Protein AF-A0A9N8W056-F1 (afdb_monomer)

pLDDT: mean 76.41, std 14.18, range [43.47, 95.5]

Secondary structure (DSSP, 8-state):
--SGGGGSSSS-----HHHHHHHHHHHHHHHHHHHHHHHHHTTTTS-TT--TTS--SSHHHHHHHHHHHHHHHHHHHHHHHHHHHHHTTHHHHHHHHHHHHHHHHHHHHHHHHHHHHHHHHHHHHHHHHTT--

Organism: NCBI:txid94023

Structure (mmCIF, N/CA/C/O backbone):
data_AF-A0A9N8W056-F1
#
_entry.id   AF-A0A9N8W056-F1
#
loop_
_atom_site.group_PDB
_atom_site.id
_atom_site.type_symbol
_atom_site.label_atom_id
_atom_site.label_alt_id
_atom_site.label_comp_id
_atom_site.label_asym_id
_atom_site.label_entity_id
_atom_site.label_seq_id
_atom_site.pdbx_PDB_ins_code
_atom_site.Cartn_x
_atom_site.Cartn_y
_atom_site.Cartn_z
_atom_site.occupancy
_atom_site.B_iso_or_equiv
_atom_site.auth_seq_id
_atom_site.auth_comp_id
_atom_site.auth_asym_id
_atom_site.auth_atom_id
_atom_site.pdbx_PDB_model_num
ATOM 1 N N . MET A 1 1 ? 15.915 -24.794 -21.646 1.00 43.47 1 MET A N 1
ATOM 2 C CA . MET A 1 1 ? 14.897 -24.084 -22.447 1.00 43.47 1 MET A CA 1
ATOM 3 C C . MET A 1 1 ? 14.888 -22.624 -22.004 1.00 43.47 1 MET A C 1
ATOM 5 O O . MET A 1 1 ? 14.128 -22.256 -21.123 1.00 43.47 1 MET A O 1
ATOM 9 N N . LYS A 1 2 ? 15.894 -21.867 -22.454 1.00 49.19 2 LYS A N 1
ATOM 10 C CA . LYS A 1 2 ? 16.129 -20.443 -22.117 1.00 49.19 2 LYS A CA 1
ATOM 11 C C . LYS A 1 2 ? 17.141 -19.772 -23.066 1.00 49.19 2 LYS A C 1
ATOM 13 O O . LYS A 1 2 ? 17.477 -18.615 -22.877 1.00 49.19 2 LYS A O 1
ATOM 18 N N . ILE A 1 3 ? 17.675 -20.532 -24.031 1.00 53.38 3 ILE A N 1
ATOM 19 C CA . ILE A 1 3 ? 18.750 -20.102 -24.938 1.00 53.38 3 ILE A CA 1
ATOM 20 C C . ILE A 1 3 ? 18.156 -19.623 -26.271 1.00 53.38 3 ILE A C 1
ATOM 22 O O . ILE A 1 3 ? 18.718 -18.737 -26.899 1.00 53.38 3 ILE A O 1
ATOM 26 N N . ASP A 1 4 ? 16.986 -20.134 -26.665 1.00 50.22 4 ASP A N 1
ATOM 27 C CA . ASP A 1 4 ? 16.389 -19.808 -27.965 1.00 50.22 4 ASP A CA 1
ATOM 28 C C . ASP A 1 4 ? 15.761 -18.402 -28.008 1.00 50.22 4 ASP A C 1
ATOM 30 O O . ASP A 1 4 ? 15.729 -17.789 -29.071 1.00 50.22 4 ASP A O 1
ATOM 34 N N . ASP A 1 5 ? 15.367 -17.841 -26.857 1.00 50.94 5 ASP A N 1
ATOM 35 C CA . ASP A 1 5 ? 14.867 -16.457 -26.768 1.00 50.94 5 ASP A CA 1
ATOM 36 C C . ASP A 1 5 ? 15.989 -15.415 -26.939 1.00 50.94 5 ASP A C 1
ATOM 38 O O . ASP A 1 5 ? 15.741 -14.300 -27.389 1.00 50.94 5 ASP A O 1
ATOM 42 N N . PHE A 1 6 ? 17.243 -15.780 -26.644 1.00 47.25 6 PHE A N 1
ATOM 43 C CA . PHE A 1 6 ? 18.396 -14.873 -26.746 1.00 47.25 6 PHE A CA 1
ATOM 44 C C . PHE A 1 6 ? 18.810 -14.572 -28.193 1.00 47.25 6 PHE A C 1
ATOM 46 O O . PHE A 1 6 ? 19.552 -13.625 -28.430 1.00 47.25 6 PHE A O 1
ATOM 53 N N . ASN A 1 7 ? 18.352 -15.374 -29.158 1.00 45.16 7 ASN 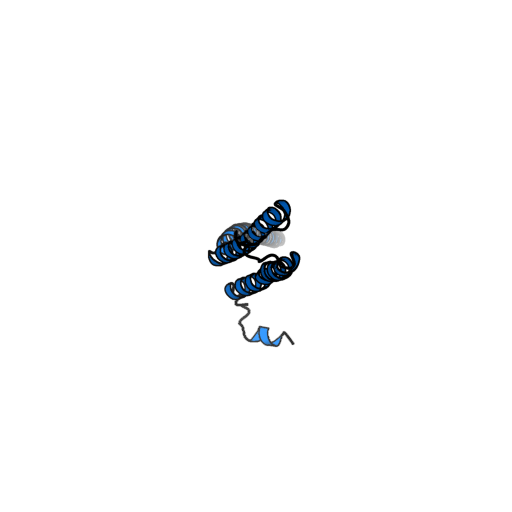A N 1
ATOM 54 C CA . ASN A 1 7 ? 18.724 -15.246 -30.567 1.00 45.16 7 ASN A CA 1
ATOM 55 C C . ASN A 1 7 ? 17.752 -14.361 -31.372 1.00 45.16 7 ASN A C 1
ATOM 57 O O . ASN A 1 7 ? 18.022 -14.055 -32.529 1.00 45.16 7 ASN A O 1
ATOM 61 N N . GLN A 1 8 ? 16.604 -13.977 -30.796 1.00 53.00 8 GLN A N 1
ATOM 62 C CA . GLN A 1 8 ? 15.563 -13.217 -31.504 1.00 53.00 8 GLN A CA 1
ATOM 63 C C . GLN A 1 8 ? 15.584 -11.707 -31.203 1.00 53.00 8 GLN A C 1
ATOM 65 O O . GLN A 1 8 ? 14.933 -10.927 -31.894 1.00 53.00 8 GLN A O 1
ATOM 70 N N . THR A 1 9 ? 16.366 -11.289 -30.212 1.00 55.53 9 THR A N 1
ATOM 71 C CA . THR A 1 9 ? 16.669 -9.888 -29.897 1.00 55.53 9 THR A CA 1
ATOM 72 C C . THR A 1 9 ? 18.162 -9.682 -30.092 1.00 55.53 9 THR A C 1
ATOM 74 O O . THR A 1 9 ? 18.928 -10.466 -29.542 1.00 55.53 9 THR A O 1
ATOM 77 N N . ASP A 1 10 ? 18.578 -8.661 -30.843 1.00 56.00 10 ASP A N 1
ATOM 78 C CA . ASP A 1 10 ? 19.960 -8.359 -31.266 1.00 56.00 10 ASP A CA 1
ATOM 79 C C . ASP A 1 10 ? 20.948 -8.047 -30.106 1.00 56.00 10 ASP A C 1
ATOM 81 O O . ASP A 1 10 ? 21.628 -7.024 -30.097 1.00 56.00 10 ASP A O 1
ATOM 85 N N . GLY A 1 11 ? 21.012 -8.886 -29.069 1.00 56.28 11 GLY A N 1
ATOM 86 C CA . GLY A 1 11 ? 21.814 -8.682 -27.860 1.00 56.28 11 GLY A CA 1
ATOM 87 C C . GLY A 1 11 ? 21.286 -7.611 -26.895 1.00 56.28 11 GLY A C 1
ATOM 88 O O . GLY A 1 11 ? 21.906 -7.381 -25.861 1.00 56.28 11 GLY A O 1
ATOM 89 N N . LEU A 1 12 ? 20.147 -6.975 -27.186 1.00 56.25 12 LEU A N 1
ATOM 90 C CA . LEU A 1 12 ? 19.532 -5.943 -26.347 1.00 56.25 12 LEU A CA 1
ATOM 91 C C . LEU A 1 12 ? 18.311 -6.503 -25.607 1.00 56.25 12 LEU A C 1
ATOM 93 O O . LEU A 1 12 ? 17.236 -6.662 -26.183 1.00 56.25 12 LEU A O 1
ATOM 97 N N . LEU A 1 13 ? 18.469 -6.767 -24.307 1.00 61.31 13 LEU A N 1
ATOM 98 C CA . LEU A 1 13 ? 17.343 -6.947 -23.390 1.00 61.31 13 LEU A CA 1
ATOM 99 C C . LEU A 1 13 ? 16.572 -5.621 -23.316 1.00 61.31 13 LEU A C 1
ATOM 101 O O . LEU A 1 13 ? 16.986 -4.695 -22.622 1.00 61.31 13 LEU A O 1
ATOM 105 N N . GLN A 1 14 ? 15.454 -5.512 -24.039 1.00 55.91 14 GLN A N 1
ATOM 106 C CA . GLN A 1 14 ? 14.487 -4.440 -23.801 1.00 55.91 14 GLN A CA 1
ATOM 107 C C . GLN A 1 14 ? 13.814 -4.691 -22.452 1.00 55.91 14 GLN A C 1
ATOM 109 O O . GLN A 1 14 ? 12.876 -5.475 -22.330 1.00 55.91 14 GLN A O 1
ATOM 114 N N . TYR A 1 15 ? 14.345 -4.045 -21.425 1.00 65.50 15 TYR A N 1
ATOM 115 C CA . TYR A 1 15 ? 13.769 -4.028 -20.095 1.00 65.50 15 TYR A CA 1
ATOM 116 C C . TYR A 1 15 ? 12.580 -3.055 -20.066 1.00 65.50 15 TYR A C 1
ATOM 118 O O . TYR A 1 15 ? 12.748 -1.852 -20.278 1.00 65.50 15 TYR A O 1
ATOM 126 N N . ASP A 1 16 ? 11.371 -3.569 -19.823 1.00 74.69 16 ASP A N 1
ATOM 127 C CA . ASP A 1 16 ? 10.179 -2.739 -19.632 1.00 74.69 16 ASP A CA 1
ATOM 128 C C . ASP A 1 16 ? 10.028 -2.380 -18.152 1.00 74.69 16 ASP A C 1
ATOM 130 O O . ASP A 1 16 ? 9.525 -3.145 -17.325 1.00 74.69 16 ASP A O 1
ATOM 134 N N . GLN A 1 17 ? 10.465 -1.169 -17.833 1.00 75.50 17 GLN A N 1
ATOM 135 C CA . GLN A 1 17 ? 10.443 -0.618 -16.489 1.00 75.50 17 GLN A CA 1
ATOM 136 C C . GLN A 1 17 ? 9.026 -0.565 -15.879 1.00 75.50 17 GLN A C 1
ATOM 138 O O . GLN A 1 17 ? 8.856 -0.700 -14.665 1.00 75.50 17 GLN A O 1
ATOM 143 N N . TRP A 1 18 ? 7.985 -0.413 -16.701 1.00 74.25 18 TRP A N 1
ATOM 144 C CA . TRP A 1 18 ? 6.603 -0.369 -16.225 1.00 74.25 18 TRP A CA 1
ATOM 145 C C . TRP A 1 18 ? 6.116 -1.737 -15.766 1.00 74.25 18 TRP A C 1
ATOM 147 O O . TRP A 1 18 ? 5.382 -1.827 -14.780 1.00 74.25 18 TRP A O 1
ATOM 157 N N . VAL A 1 19 ? 6.547 -2.802 -16.444 1.00 83.12 19 VAL A N 1
ATOM 158 C CA . VAL A 1 19 ? 6.204 -4.182 -16.076 1.00 83.12 19 VAL A CA 1
ATOM 159 C C . VAL A 1 19 ? 6.758 -4.517 -14.695 1.00 83.12 19 VAL A C 1
ATOM 161 O O . VAL A 1 19 ? 6.048 -5.108 -13.879 1.00 83.12 19 VAL A O 1
ATOM 164 N N . GLU A 1 20 ? 7.976 -4.077 -14.384 1.00 82.31 20 GLU A N 1
ATOM 165 C CA . GLU A 1 20 ? 8.567 -4.309 -13.067 1.00 82.31 20 GLU A CA 1
ATOM 166 C C . GLU A 1 20 ? 7.856 -3.538 -11.957 1.00 82.31 20 GLU A C 1
ATOM 168 O O . GLU A 1 20 ? 7.535 -4.124 -10.921 1.00 82.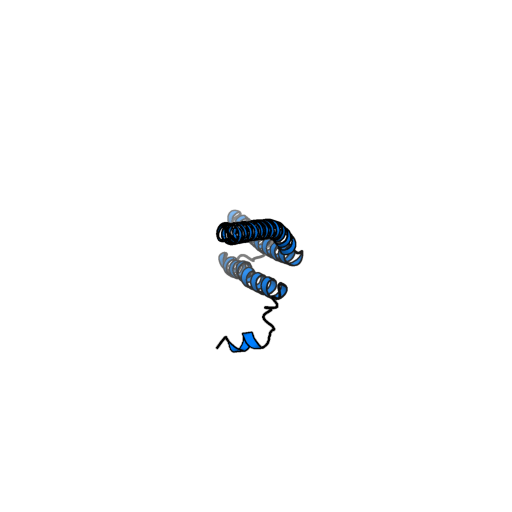31 20 GLU A O 1
ATOM 173 N N . TYR A 1 21 ? 7.517 -2.259 -12.168 1.00 82.81 21 TYR A N 1
ATOM 174 C CA . TYR A 1 21 ? 6.755 -1.501 -11.166 1.00 82.81 21 TYR A CA 1
ATOM 175 C C . TYR A 1 21 ? 5.357 -2.050 -10.942 1.00 82.81 21 TYR A C 1
ATOM 177 O O . TYR A 1 21 ? 4.889 -2.076 -9.803 1.00 82.81 21 TYR A O 1
ATOM 185 N N . LEU A 1 22 ? 4.700 -2.534 -11.995 1.00 85.19 22 LEU A N 1
ATOM 186 C CA . LEU A 1 22 ? 3.419 -3.215 -11.858 1.00 85.19 22 LEU A CA 1
ATOM 187 C C . LEU A 1 22 ? 3.565 -4.506 -11.053 1.00 85.19 22 LEU A C 1
ATOM 189 O O . LEU A 1 22 ? 2.777 -4.744 -10.139 1.00 85.19 22 LEU A O 1
ATOM 193 N N . PHE A 1 23 ? 4.585 -5.314 -11.340 1.00 87.56 23 PHE A N 1
ATOM 194 C CA . PHE A 1 23 ? 4.831 -6.558 -10.617 1.00 87.56 23 PHE A CA 1
ATOM 195 C C . PHE A 1 23 ? 5.122 -6.312 -9.131 1.00 87.56 23 PHE A C 1
ATOM 197 O O . PHE A 1 23 ? 4.493 -6.920 -8.262 1.00 87.56 23 PHE A O 1
ATOM 204 N N . VAL A 1 24 ? 6.011 -5.362 -8.831 1.00 87.06 24 VAL A N 1
ATOM 205 C CA . VAL A 1 24 ? 6.330 -4.934 -7.465 1.00 87.06 24 VAL A CA 1
ATOM 206 C C . VAL A 1 24 ? 5.072 -4.404 -6.775 1.00 87.06 24 VAL A C 1
ATOM 208 O O . VAL A 1 24 ? 4.733 -4.876 -5.693 1.00 87.06 24 VAL A O 1
ATOM 211 N N . GLY A 1 25 ? 4.317 -3.504 -7.407 1.00 88.94 25 GLY A N 1
ATOM 212 C CA . GLY A 1 25 ? 3.071 -2.966 -6.854 1.00 88.94 25 GLY A CA 1
ATOM 213 C C . GLY A 1 25 ? 2.049 -4.052 -6.503 1.00 88.94 25 GLY A C 1
ATOM 214 O O . GLY A 1 25 ? 1.496 -4.043 -5.404 1.00 88.94 25 GLY A O 1
ATOM 215 N N . VAL A 1 26 ? 1.849 -5.039 -7.383 1.00 90.75 26 VAL A N 1
ATOM 216 C CA . VAL A 1 26 ? 0.931 -6.167 -7.143 1.00 90.75 26 VAL A CA 1
ATOM 217 C C . VAL A 1 26 ? 1.399 -7.043 -5.982 1.00 90.75 26 VAL A C 1
ATOM 219 O O . VAL A 1 26 ? 0.580 -7.443 -5.154 1.00 90.75 26 VAL A O 1
ATOM 222 N N . ILE A 1 27 ? 2.702 -7.316 -5.869 1.00 92.56 27 ILE A N 1
ATOM 223 C CA . ILE A 1 27 ? 3.245 -8.041 -4.714 1.00 92.56 27 ILE A CA 1
ATOM 224 C C . ILE A 1 27 ? 3.008 -7.244 -3.431 1.00 92.56 27 ILE A C 1
ATOM 226 O O . ILE A 1 27 ? 2.510 -7.797 -2.449 1.00 92.56 27 ILE A O 1
ATOM 230 N N . TRP A 1 28 ? 3.301 -5.944 -3.434 1.00 91.25 28 TRP A N 1
ATOM 231 C CA . TRP A 1 28 ? 3.122 -5.085 -2.263 1.00 91.25 28 TRP A CA 1
ATOM 232 C C . TRP A 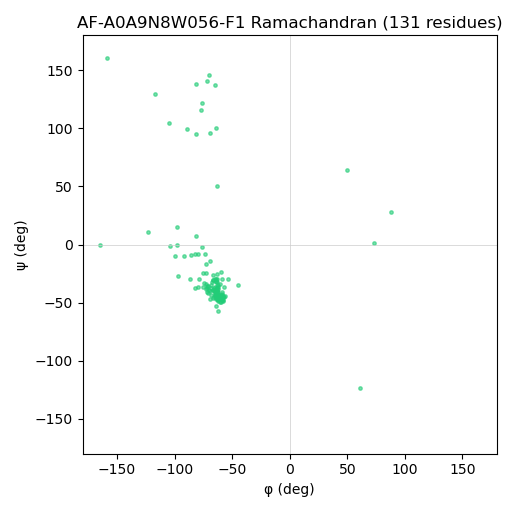1 28 ? 1.656 -4.900 -1.867 1.00 91.25 28 TRP A C 1
ATOM 234 O O . TRP A 1 28 ? 1.381 -4.718 -0.683 1.00 91.25 28 TRP A O 1
ATOM 244 N N . LEU A 1 29 ? 0.710 -5.028 -2.803 1.00 92.75 29 LEU A N 1
ATOM 245 C CA . LEU A 1 29 ? -0.731 -5.007 -2.530 1.00 92.75 29 LEU A CA 1
ATOM 246 C C . LEU A 1 29 ? -1.186 -6.178 -1.644 1.00 92.75 29 LEU A C 1
ATOM 248 O O . LEU A 1 29 ? -2.187 -6.068 -0.933 1.00 92.75 29 LEU A O 1
ATOM 252 N N . THR A 1 30 ? -0.455 -7.295 -1.638 1.00 93.62 30 THR A N 1
ATOM 253 C CA . THR A 1 30 ? -0.816 -8.453 -0.806 1.00 93.62 30 THR A CA 1
ATOM 254 C C . THR A 1 30 ? -0.785 -8.126 0.687 1.00 93.62 30 THR A C 1
ATOM 256 O O . THR A 1 30 ? -1.652 -8.587 1.425 1.00 93.62 30 THR A O 1
ATOM 259 N N . ILE A 1 31 ? 0.138 -7.271 1.135 1.00 91.50 31 ILE A N 1
ATOM 260 C CA . ILE A 1 31 ? 0.297 -6.896 2.546 1.00 91.50 31 ILE A CA 1
ATOM 261 C C . ILE A 1 31 ? -0.951 -6.190 3.103 1.00 91.50 31 ILE A C 1
ATOM 263 O O . ILE A 1 31 ? -1.518 -6.702 4.072 1.00 91.50 31 ILE A O 1
ATOM 267 N N . PRO A 1 32 ? -1.435 -5.064 2.534 1.00 92.69 32 PRO A N 1
ATOM 268 C CA . PRO A 1 32 ? -2.635 -4.402 3.035 1.00 92.69 32 PRO A CA 1
ATOM 269 C C . PRO A 1 32 ? -3.884 -5.275 2.886 1.00 92.69 32 PRO A C 1
ATOM 271 O O . PRO A 1 32 ? -4.751 -5.217 3.755 1.00 92.69 32 PRO A O 1
ATOM 274 N N . ILE A 1 33 ? -3.982 -6.129 1.858 1.00 93.69 33 ILE A N 1
ATOM 275 C CA . ILE A 1 33 ? -5.105 -7.072 1.710 1.00 93.69 33 ILE A CA 1
ATOM 276 C C . ILE A 1 33 ? -5.117 -8.093 2.848 1.00 93.69 33 ILE A C 1
ATOM 278 O O . ILE A 1 33 ? -6.132 -8.250 3.527 1.00 93.69 33 ILE A O 1
ATOM 282 N N . VAL A 1 34 ? -3.992 -8.771 3.076 1.00 93.19 34 VAL A N 1
ATOM 283 C CA . VAL A 1 34 ? -3.859 -9.783 4.129 1.00 93.19 34 VAL A CA 1
ATOM 284 C C . VAL A 1 34 ? -4.080 -9.147 5.499 1.00 93.19 34 VAL A C 1
ATOM 286 O O . VAL A 1 34 ? -4.835 -9.682 6.311 1.00 93.19 34 VAL A O 1
ATOM 289 N N . TYR A 1 35 ? -3.503 -7.967 5.730 1.00 90.19 35 TYR A N 1
ATOM 290 C CA . TYR A 1 35 ? -3.721 -7.196 6.949 1.00 90.19 35 TYR A CA 1
ATOM 291 C C . TYR A 1 35 ? -5.207 -6.852 7.146 1.00 90.19 35 TYR A C 1
ATOM 293 O O . TYR A 1 35 ? -5.763 -7.132 8.205 1.00 90.19 35 TYR A O 1
ATOM 301 N N . THR A 1 36 ? -5.889 -6.349 6.109 1.00 90.25 36 THR A N 1
ATOM 302 C CA . THR A 1 36 ? -7.337 -6.068 6.149 1.00 90.25 36 THR A CA 1
ATOM 303 C C . THR A 1 36 ? -8.133 -7.321 6.509 1.00 90.25 36 THR A C 1
ATOM 305 O O . THR A 1 36 ? -9.016 -7.266 7.361 1.00 90.25 36 THR A O 1
ATOM 308 N N . TYR A 1 37 ? -7.812 -8.459 5.889 1.00 89.50 37 TYR A N 1
ATOM 309 C CA . TYR A 1 37 ? -8.516 -9.718 6.111 1.00 89.50 37 TYR A CA 1
ATOM 310 C C . TYR A 1 37 ? -8.394 -10.197 7.562 1.00 89.50 37 TYR A C 1
ATOM 312 O O . TYR A 1 37 ? -9.406 -10.500 8.198 1.00 89.50 37 TYR A O 1
ATOM 320 N N . PHE A 1 38 ? -7.179 -10.206 8.116 1.00 87.31 38 PHE A N 1
ATOM 321 C CA . PHE A 1 38 ? -6.964 -10.605 9.506 1.00 87.31 38 PHE A CA 1
ATOM 322 C C . PHE A 1 38 ? -7.602 -9.621 10.488 1.00 87.31 38 PHE A C 1
ATOM 324 O O . PHE A 1 38 ? -8.318 -10.046 11.392 1.00 87.31 38 PHE A O 1
ATOM 331 N N . THR A 1 39 ? -7.420 -8.316 10.280 1.00 86.75 39 THR A N 1
ATOM 332 C CA . THR A 1 39 ? -7.977 -7.282 11.163 1.00 86.75 39 THR A CA 1
ATOM 333 C C . THR A 1 39 ? -9.504 -7.236 11.124 1.00 86.75 39 THR A C 1
ATOM 335 O O . THR A 1 39 ? -10.124 -6.946 12.146 1.00 86.75 39 THR A O 1
ATOM 338 N N . SER A 1 40 ? -10.133 -7.574 9.992 1.00 80.62 40 SER A N 1
ATOM 339 C CA . SER A 1 40 ? -11.597 -7.585 9.874 1.00 80.62 40 SER A CA 1
ATOM 340 C C . SER A 1 40 ? -12.281 -8.607 10.790 1.00 80.62 40 SER A C 1
ATOM 342 O O . SER A 1 40 ? -13.388 -8.355 11.252 1.00 80.62 40 SER A O 1
ATOM 344 N N . ASN A 1 41 ? -11.606 -9.718 11.108 1.00 77.94 41 ASN A N 1
ATOM 345 C CA . ASN A 1 41 ? -12.158 -10.821 11.905 1.00 77.94 41 ASN A CA 1
ATOM 346 C C . ASN A 1 41 ? -11.647 -10.846 13.356 1.00 77.94 41 ASN A C 1
ATOM 348 O O . ASN A 1 41 ? -12.034 -11.700 14.149 1.00 77.94 41 ASN A O 1
ATOM 352 N N . GLU A 1 42 ? -10.768 -9.918 13.728 1.00 77.94 42 GLU A N 1
ATOM 353 C CA . GLU A 1 42 ? -10.048 -9.935 15.006 1.00 77.94 42 GLU A CA 1
ATOM 354 C C . GLU A 1 42 ? -10.890 -9.416 16.190 1.00 77.94 42 GLU A C 1
ATOM 356 O O . GLU A 1 42 ? -10.446 -9.433 17.336 1.00 77.94 42 GLU A O 1
ATOM 361 N N . MET A 1 43 ? -12.074 -8.856 15.936 1.00 76.38 43 MET A N 1
ATOM 362 C CA . MET A 1 43 ? -12.895 -8.163 16.943 1.00 76.38 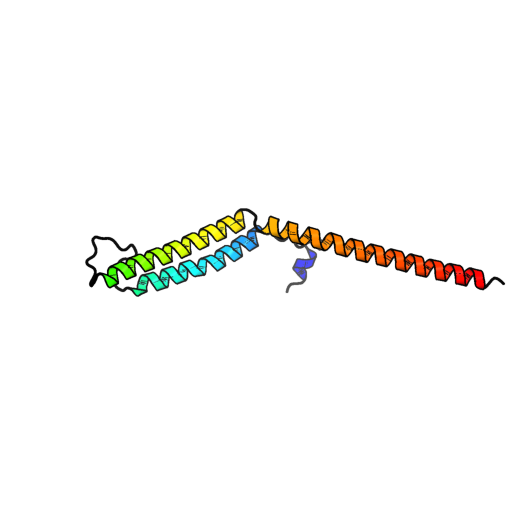43 MET A CA 1
ATOM 363 C C . MET A 1 43 ? -14.308 -8.746 17.086 1.00 76.38 43 MET A C 1
ATOM 365 O O . MET A 1 43 ? -15.147 -8.162 17.770 1.00 76.38 43 MET A O 1
ATOM 369 N N . GLY A 1 44 ? -14.566 -9.907 16.475 1.00 79.88 44 GLY A N 1
ATOM 370 C CA . GLY A 1 44 ? -15.877 -10.555 16.506 1.00 79.88 44 GLY A CA 1
ATOM 371 C C . GLY A 1 44 ? -16.961 -9.675 15.881 1.00 79.88 44 GLY A C 1
ATOM 372 O O . GLY A 1 44 ? -16.823 -9.247 14.739 1.00 79.88 44 GLY A O 1
ATOM 373 N N . ASP A 1 45 ? -18.014 -9.383 16.647 1.00 80.31 45 ASP A N 1
ATOM 374 C CA . ASP A 1 45 ? -19.218 -8.675 16.181 1.00 80.31 45 ASP A CA 1
ATOM 375 C C . ASP A 1 45 ? -19.043 -7.156 16.001 1.00 80.31 45 ASP A C 1
ATOM 377 O O . ASP A 1 45 ? -19.979 -6.461 15.594 1.00 80.31 45 ASP A O 1
ATOM 381 N N . ILE A 1 46 ? -17.865 -6.606 16.313 1.00 81.94 46 ILE A N 1
ATOM 382 C CA . ILE A 1 46 ? -17.645 -5.162 16.228 1.00 81.94 46 ILE A CA 1
ATOM 383 C C . ILE A 1 46 ? -17.464 -4.755 14.759 1.00 81.94 46 ILE A C 1
ATOM 385 O O . ILE A 1 46 ? -16.538 -5.218 14.090 1.00 81.94 46 ILE A O 1
ATOM 389 N N . PRO A 1 47 ? -18.313 -3.853 14.242 1.00 81.25 47 PRO A N 1
ATOM 390 C CA . PRO A 1 47 ? -18.257 -3.434 12.850 1.00 81.25 47 PRO A CA 1
ATOM 391 C C . PRO A 1 47 ? -16.953 -2.697 12.522 1.00 81.25 47 PRO A C 1
ATOM 393 O O . PRO A 1 47 ? -16.536 -1.776 13.225 1.00 81.25 47 PRO A O 1
ATOM 396 N N . PHE A 1 48 ? -16.382 -3.029 11.363 1.00 78.19 48 PHE A N 1
ATOM 397 C CA . PHE A 1 48 ? -15.092 -2.528 10.880 1.00 78.19 48 PHE A CA 1
ATOM 398 C C . PHE A 1 48 ? -14.964 -0.984 10.841 1.00 78.19 48 PHE A C 1
ATOM 400 O O . PHE A 1 48 ? -13.884 -0.420 11.005 1.00 78.19 48 PHE A O 1
ATOM 407 N N . VAL A 1 49 ? -16.077 -0.272 10.636 1.00 80.00 49 VAL A N 1
ATOM 408 C CA . VAL A 1 49 ? -16.103 1.195 10.464 1.00 80.00 49 VAL A CA 1
ATOM 409 C C . VAL A 1 49 ? -16.168 1.949 11.807 1.00 80.00 49 VAL A C 1
ATOM 411 O O . VAL A 1 49 ? -15.972 3.170 11.848 1.00 80.00 49 VAL A O 1
ATOM 414 N N . CYS A 1 50 ? -16.380 1.233 12.916 1.00 85.31 50 CYS A N 1
ATOM 415 C CA . CYS A 1 50 ? -16.569 1.785 14.260 1.00 85.31 50 CYS A CA 1
ATOM 416 C C . CYS A 1 50 ? -17.630 2.906 14.288 1.00 85.31 50 CYS A C 1
ATOM 418 O O . CYS A 1 50 ? -17.290 4.073 14.519 1.00 85.31 50 CYS A O 1
ATOM 420 N N . PRO A 1 51 ? -18.906 2.605 13.982 1.00 88.06 51 PRO A N 1
ATOM 421 C CA . PRO A 1 51 ? -19.975 3.583 14.050 1.00 88.06 51 PRO A CA 1
ATOM 422 C C . PRO A 1 51 ? -20.264 3.938 15.512 1.00 88.06 51 PRO A C 1
ATOM 424 O O . PRO A 1 51 ? -20.206 3.086 16.399 1.00 88.06 51 PRO A O 1
ATOM 427 N N . SER A 1 52 ? -20.628 5.193 15.761 1.00 85.62 52 SER A N 1
ATOM 428 C CA . SER A 1 52 ? -21.038 5.659 17.092 1.00 85.62 52 SER A CA 1
ATOM 429 C C . SER A 1 52 ? -22.389 5.094 17.544 1.00 85.62 52 SER A C 1
ATOM 431 O O . SER A 1 52 ? -22.727 5.182 18.716 1.00 85.62 52 SER A O 1
ATOM 433 N N . SER A 1 53 ? -23.170 4.511 16.628 1.00 86.56 53 SER A N 1
ATOM 434 C CA . SER A 1 53 ? -24.463 3.882 16.917 1.00 86.56 53 SER A CA 1
ATOM 435 C C . SER A 1 53 ? -24.363 2.446 17.447 1.00 86.56 53 SER A C 1
ATOM 437 O O . SER A 1 53 ? -25.384 1.883 17.837 1.00 86.56 53 SER A O 1
ATOM 439 N N . TYR A 1 54 ? -23.174 1.834 17.446 1.00 85.81 54 TYR A N 1
ATOM 440 C CA . TYR A 1 54 ? -22.964 0.481 17.966 1.00 85.81 54 TYR A CA 1
ATOM 441 C C . TYR A 1 54 ? -22.812 0.495 19.494 1.00 85.81 54 TYR A C 1
ATOM 443 O O . TYR A 1 54 ? -22.137 1.359 20.049 1.00 85.81 54 TYR A O 1
ATOM 451 N N . THR A 1 55 ? -23.429 -0.467 20.185 1.00 90.75 55 THR A N 1
ATOM 452 C CA . THR A 1 55 ? -23.317 -0.597 21.644 1.00 90.75 55 THR A CA 1
ATOM 453 C C . THR A 1 55 ? -22.022 -1.320 22.003 1.00 90.75 55 THR A C 1
ATOM 455 O O . THR A 1 55 ? -21.959 -2.549 22.005 1.00 90.75 55 THR A O 1
ATOM 458 N N . TYR A 1 56 ? -20.972 -0.552 22.294 1.00 87.81 56 TYR A N 1
ATOM 459 C CA . TYR A 1 56 ? -19.688 -1.108 22.710 1.00 87.81 56 TYR A CA 1
ATOM 460 C C . TYR A 1 56 ? -19.771 -1.688 24.136 1.00 87.81 56 TYR A C 1
ATOM 462 O O . TYR A 1 56 ? -20.402 -1.081 25.002 1.00 87.81 56 TYR A O 1
ATOM 470 N N . PRO A 1 57 ? -19.118 -2.834 24.416 1.00 89.12 57 PRO A N 1
ATOM 471 C CA . PRO A 1 57 ? -19.108 -3.439 25.751 1.00 89.12 57 PRO A CA 1
ATOM 472 C C . PRO A 1 57 ? -18.418 -2.568 26.810 1.00 89.12 57 PRO A C 1
ATOM 474 O O . PRO A 1 57 ? -18.738 -2.650 27.993 1.00 89.12 57 PRO A O 1
ATOM 477 N N . SER A 1 58 ? -17.434 -1.769 26.394 1.00 90.25 58 SER A N 1
ATOM 478 C CA . SER A 1 58 ? -16.694 -0.838 27.242 1.00 90.25 58 SER A CA 1
ATOM 479 C C . SER A 1 58 ? -16.042 0.255 26.394 1.00 90.25 58 SER A C 1
ATOM 481 O O . SER A 1 58 ? -15.816 0.062 25.196 1.00 90.25 58 SER A O 1
ATOM 483 N N . GLU A 1 59 ? -15.682 1.377 27.023 1.00 89.12 59 GLU A N 1
ATOM 484 C CA . GLU A 1 59 ? -14.936 2.467 26.370 1.00 89.12 59 GLU A CA 1
ATOM 485 C C . GLU A 1 59 ? -13.604 1.973 25.783 1.00 89.12 59 GLU A C 1
ATOM 487 O O . GLU A 1 59 ? -13.230 2.338 24.673 1.00 89.12 59 GLU A O 1
ATOM 492 N N . ALA A 1 60 ? -12.935 1.036 26.465 1.00 88.00 60 ALA A N 1
ATOM 493 C CA . ALA A 1 60 ? -11.695 0.433 25.979 1.00 88.00 60 ALA A CA 1
ATOM 494 C C . ALA A 1 60 ? -11.871 -0.304 24.637 1.00 88.00 60 ALA A C 1
ATOM 496 O O . ALA A 1 60 ? -10.961 -0.315 23.808 1.00 88.00 60 ALA A O 1
ATOM 497 N N . VAL A 1 61 ? -13.036 -0.917 24.403 1.00 88.56 61 VAL A N 1
ATOM 498 C CA . VAL A 1 61 ? -13.339 -1.608 23.140 1.00 88.56 61 VAL A CA 1
ATOM 499 C C . VAL A 1 61 ? -13.637 -0.607 22.023 1.00 88.56 61 VAL A C 1
ATOM 501 O O . VAL A 1 61 ? -13.231 -0.823 20.879 1.00 88.56 61 VAL A O 1
ATOM 504 N N . GLU A 1 62 ? -14.301 0.502 22.345 1.00 89.69 62 GLU A N 1
ATOM 505 C CA . GLU A 1 62 ? -14.533 1.595 21.399 1.00 89.69 62 GLU A CA 1
ATOM 506 C C . GLU A 1 62 ? -13.209 2.231 20.943 1.00 89.69 62 GLU A C 1
ATOM 508 O O . GLU A 1 62 ? -12.977 2.405 19.741 1.00 89.69 62 GLU A O 1
ATOM 513 N N . ASP A 1 63 ? -12.307 2.514 21.883 1.00 90.62 63 ASP A N 1
ATOM 514 C CA . ASP A 1 63 ? -10.987 3.070 21.585 1.00 90.62 63 ASP A CA 1
ATOM 515 C C . ASP A 1 63 ? -10.131 2.095 20.777 1.00 90.62 63 ASP A C 1
ATOM 517 O O . ASP A 1 63 ? -9.527 2.479 19.770 1.00 90.62 63 ASP A O 1
ATOM 521 N N . ALA A 1 64 ? -10.143 0.810 21.141 1.00 89.38 64 ALA A N 1
ATOM 522 C CA . ALA A 1 64 ? -9.468 -0.224 20.368 1.00 89.38 64 ALA A CA 1
ATOM 523 C C . ALA A 1 64 ? -9.997 -0.292 18.923 1.00 89.38 64 ALA A C 1
ATOM 52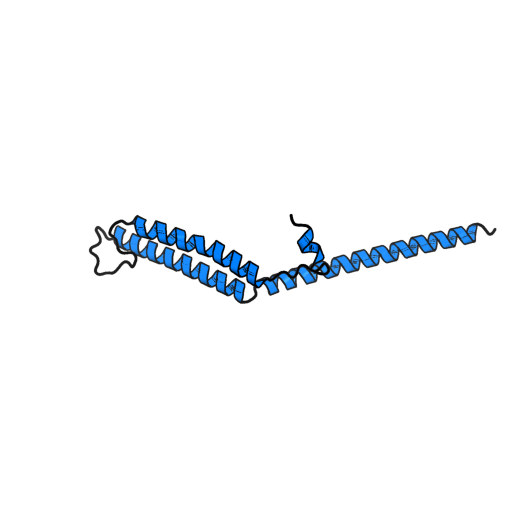5 O O . ALA A 1 64 ? -9.201 -0.410 17.988 1.00 89.38 64 ALA A O 1
ATOM 526 N N . CYS A 1 65 ? -11.313 -0.160 18.710 1.00 89.69 65 CYS A N 1
ATOM 527 C CA . CYS A 1 65 ? -11.901 -0.110 17.369 1.00 89.69 65 CYS A CA 1
ATOM 528 C C . CYS A 1 65 ? -11.357 1.089 16.571 1.00 89.69 65 CYS A C 1
ATOM 530 O O . CYS A 1 65 ? -10.866 0.933 15.447 1.00 89.69 65 CYS A O 1
ATOM 532 N N . LYS A 1 66 ? -11.374 2.292 17.164 1.00 90.19 66 LYS A N 1
ATOM 533 C CA . LYS A 1 66 ? -10.873 3.519 16.518 1.00 90.19 66 LYS A CA 1
ATOM 534 C C . LYS A 1 66 ? -9.397 3.406 16.132 1.00 90.19 66 LYS A C 1
ATOM 536 O O . LYS A 1 66 ? -9.040 3.787 15.016 1.00 90.19 66 LYS A O 1
ATOM 541 N N . ILE A 1 67 ? -8.563 2.850 17.012 1.00 90.62 67 ILE A N 1
ATOM 542 C CA . ILE A 1 67 ? -7.131 2.629 16.759 1.00 90.62 67 ILE A CA 1
ATOM 543 C C . ILE A 1 67 ? -6.930 1.665 15.586 1.00 90.62 67 ILE A C 1
ATOM 545 O O . ILE A 1 67 ? -6.145 1.960 14.685 1.00 90.62 67 ILE A O 1
ATOM 549 N N . ARG A 1 68 ? -7.667 0.548 15.541 1.00 89.06 68 ARG A N 1
ATOM 550 C CA . ARG A 1 68 ? -7.578 -0.423 14.436 1.00 89.06 68 ARG A CA 1
ATOM 551 C C . ARG A 1 68 ? -7.981 0.184 13.100 1.00 89.06 68 ARG A C 1
ATOM 553 O O . ARG A 1 68 ? -7.267 0.010 12.114 1.00 89.06 68 ARG A O 1
ATOM 560 N N . LYS A 1 69 ? -9.074 0.950 13.074 1.00 89.44 69 LYS A N 1
ATOM 561 C CA . LYS A 1 69 ? -9.488 1.697 11.879 1.00 89.44 69 LYS A CA 1
ATOM 562 C C . LYS A 1 69 ? -8.394 2.663 11.425 1.00 89.44 69 LYS A C 1
ATOM 564 O O . LYS A 1 69 ? -8.082 2.711 10.238 1.00 89.44 69 LYS A O 1
ATOM 569 N N . GLY A 1 70 ? -7.796 3.398 12.363 1.00 91.31 70 GLY A N 1
ATOM 570 C CA . GLY A 1 70 ? -6.667 4.283 12.088 1.00 91.31 70 GLY A CA 1
ATOM 571 C C . GLY A 1 70 ? -5.487 3.535 11.470 1.00 91.31 70 GLY A C 1
ATOM 572 O O . GLY A 1 70 ? -4.999 3.933 10.417 1.00 91.31 70 GLY A O 1
ATOM 573 N N . ASN A 1 71 ? -5.084 2.408 12.062 1.00 90.44 71 ASN A N 1
ATOM 574 C CA . ASN A 1 71 ? -3.975 1.609 11.549 1.00 90.44 71 ASN A CA 1
ATOM 575 C C . ASN A 1 71 ? -4.256 1.052 10.147 1.00 90.44 71 ASN A C 1
ATOM 577 O O . ASN A 1 71 ? -3.367 1.065 9.295 1.00 90.44 71 ASN A O 1
ATOM 581 N N . LEU A 1 72 ? -5.498 0.629 9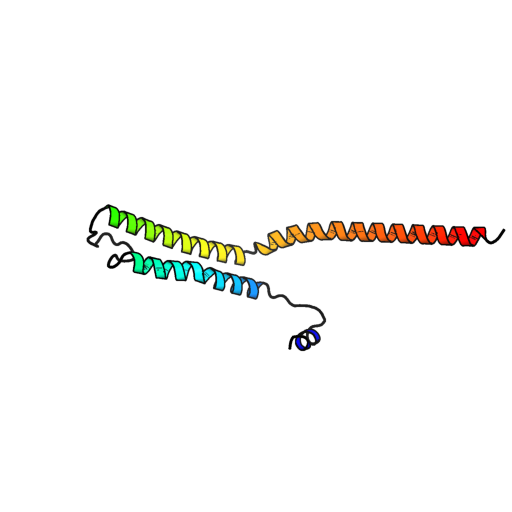.871 1.00 90.19 72 LEU A N 1
ATOM 582 C CA . LEU A 1 72 ? -5.857 0.192 8.527 1.00 90.19 72 LEU A CA 1
ATOM 583 C C . LEU A 1 72 ? -5.736 1.338 7.516 1.00 90.19 72 LEU A C 1
ATOM 585 O O . LEU A 1 72 ? -5.131 1.164 6.460 1.00 90.19 72 LEU A O 1
ATOM 589 N N . ILE A 1 73 ? -6.276 2.514 7.841 1.00 92.44 73 ILE A N 1
ATOM 590 C CA . ILE A 1 73 ? -6.183 3.697 6.978 1.00 92.44 73 ILE A CA 1
ATOM 591 C C . ILE A 1 73 ? -4.714 4.048 6.706 1.00 92.44 73 ILE A C 1
ATOM 593 O O . ILE A 1 73 ? -4.355 4.281 5.555 1.00 92.44 73 ILE A O 1
ATOM 597 N N . CYS A 1 74 ? -3.852 4.019 7.727 1.00 93.56 74 CYS A N 1
ATOM 598 C CA . CYS A 1 74 ? -2.419 4.269 7.571 1.00 93.56 74 CYS A CA 1
ATOM 599 C C . CYS A 1 74 ? -1.755 3.287 6.595 1.00 93.56 74 CYS A C 1
ATOM 601 O O . CYS A 1 74 ? -0.987 3.719 5.738 1.00 93.56 74 CYS A O 1
ATOM 603 N N . MET A 1 75 ? -2.080 1.993 6.676 1.00 92.19 75 MET A N 1
ATOM 604 C CA . MET A 1 75 ? -1.542 0.978 5.760 1.00 92.19 75 MET A CA 1
ATOM 605 C C . MET A 1 75 ? -1.960 1.226 4.305 1.00 92.19 75 MET A C 1
ATOM 607 O O . MET A 1 75 ? -1.128 1.154 3.400 1.00 92.19 75 MET A O 1
ATOM 611 N N . TRP A 1 76 ? -3.227 1.574 4.061 1.00 94.25 76 TRP A N 1
ATOM 612 C CA . TRP A 1 76 ? -3.697 1.890 2.707 1.00 94.25 76 TRP A CA 1
ATOM 613 C C . TRP A 1 76 ? -3.117 3.199 2.171 1.00 94.25 76 TRP A C 1
ATOM 615 O O . TRP A 1 76 ? -2.725 3.250 1.008 1.00 94.25 76 TRP A O 1
ATOM 625 N N . ILE A 1 77 ? -3.007 4.240 3.003 1.00 95.50 77 ILE A N 1
ATOM 626 C CA . ILE A 1 77 ? -2.358 5.502 2.617 1.00 95.50 77 ILE A CA 1
ATOM 627 C C . ILE A 1 77 ? -0.895 5.254 2.249 1.00 95.50 77 ILE A C 1
ATOM 629 O O . ILE A 1 77 ? -0.439 5.742 1.217 1.00 95.50 77 ILE A O 1
ATOM 633 N N . TYR A 1 78 ? -0.174 4.467 3.049 1.00 93.06 78 TYR A N 1
ATOM 634 C CA . TYR A 1 78 ? 1.210 4.102 2.761 1.00 93.06 78 TYR A CA 1
ATOM 635 C C . TYR A 1 78 ? 1.343 3.407 1.400 1.00 93.06 78 TYR A C 1
ATOM 637 O O . TYR A 1 78 ? 2.170 3.810 0.585 1.00 93.06 78 TYR A O 1
ATOM 645 N N . TYR A 1 79 ? 0.486 2.421 1.118 1.00 94.19 79 TYR A N 1
ATOM 646 C CA . TYR A 1 79 ? 0.481 1.735 -0.174 1.00 94.19 79 TYR A CA 1
ATOM 647 C C . TYR A 1 79 ? 0.191 2.693 -1.342 1.00 94.19 79 TYR A C 1
ATOM 649 O O . TYR A 1 79 ? 0.882 2.660 -2.358 1.00 94.19 79 TYR A O 1
ATOM 657 N N . VAL A 1 80 ? -0.787 3.592 -1.195 1.00 93.25 80 VAL A N 1
ATOM 658 C CA . VAL A 1 80 ? -1.111 4.594 -2.224 1.00 93.25 80 VAL A CA 1
ATOM 659 C C . VAL A 1 80 ? 0.070 5.532 -2.480 1.00 93.25 80 VAL A C 1
ATOM 661 O O . VAL A 1 80 ? 0.394 5.794 -3.637 1.00 93.25 80 VAL A O 1
ATOM 664 N N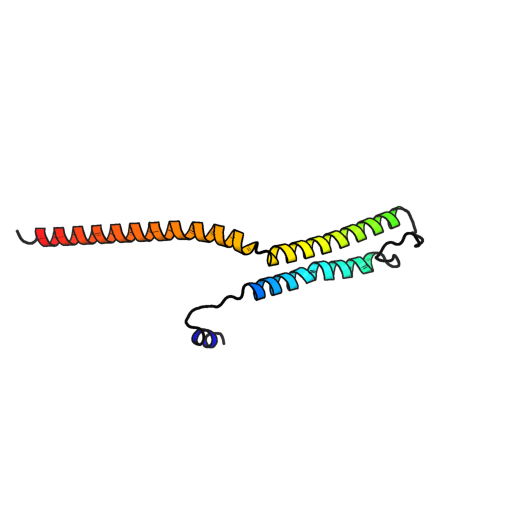 . ILE A 1 81 ? 0.742 6.001 -1.425 1.00 91.69 81 ILE A N 1
ATOM 665 C CA . ILE A 1 81 ? 1.941 6.840 -1.547 1.00 91.69 81 ILE A CA 1
ATOM 666 C C . ILE A 1 81 ? 3.058 6.077 -2.266 1.00 91.69 81 ILE A C 1
ATOM 668 O O . ILE A 1 81 ? 3.680 6.635 -3.165 1.00 91.69 81 ILE A O 1
ATOM 672 N N . LEU A 1 82 ? 3.281 4.804 -1.928 1.00 88.38 82 LEU A N 1
ATOM 673 C CA . LEU A 1 82 ? 4.275 3.953 -2.588 1.00 88.38 82 LEU A CA 1
ATOM 674 C C . LEU A 1 82 ? 3.989 3.830 -4.092 1.00 88.38 82 LEU A C 1
ATOM 676 O O . LEU A 1 82 ? 4.882 4.051 -4.911 1.00 88.38 82 LEU A O 1
ATOM 680 N N . VAL A 1 83 ? 2.737 3.562 -4.475 1.00 88.12 83 VAL A N 1
ATOM 681 C CA . VAL A 1 83 ? 2.336 3.511 -5.891 1.00 88.12 83 VAL A CA 1
ATOM 682 C C . VAL A 1 83 ? 2.559 4.863 -6.570 1.00 88.12 83 VAL A C 1
ATOM 684 O O . VAL A 1 83 ? 3.159 4.912 -7.640 1.00 88.12 83 VAL A O 1
ATOM 687 N N . MET A 1 84 ? 2.160 5.975 -5.947 1.00 87.56 84 MET A N 1
ATOM 688 C CA . MET A 1 84 ? 2.403 7.310 -6.505 1.00 87.56 84 MET A CA 1
ATOM 689 C C . MET A 1 84 ? 3.898 7.583 -6.708 1.00 87.56 84 MET A C 1
ATOM 691 O O . MET A 1 84 ? 4.281 8.029 -7.784 1.00 87.56 84 MET A O 1
ATOM 695 N N . MET A 1 85 ? 4.746 7.257 -5.727 1.00 84.00 85 MET A N 1
ATOM 696 C CA . MET A 1 85 ? 6.199 7.459 -5.804 1.00 84.00 85 MET A CA 1
ATOM 697 C C . MET A 1 85 ? 6.852 6.649 -6.930 1.00 84.00 85 MET A C 1
ATOM 699 O O . MET A 1 85 ? 7.713 7.170 -7.642 1.00 84.00 85 MET A O 1
ATOM 703 N N . THR A 1 86 ? 6.432 5.393 -7.121 1.00 78.88 86 THR A N 1
ATOM 704 C CA . THR A 1 86 ? 6.935 4.555 -8.226 1.00 78.88 86 THR A CA 1
ATOM 705 C C . THR A 1 86 ? 6.516 5.100 -9.594 1.00 78.88 86 THR A C 1
ATOM 707 O O . THR A 1 86 ? 7.328 5.128 -10.515 1.00 78.88 86 THR A O 1
ATOM 710 N N . MET A 1 87 ? 5.294 5.631 -9.712 1.00 77.81 87 MET A N 1
ATOM 711 C CA . MET A 1 87 ? 4.770 6.201 -10.959 1.00 77.81 87 MET A CA 1
ATOM 712 C C . MET A 1 87 ? 5.371 7.572 -11.300 1.00 77.81 87 MET A C 1
ATOM 714 O O . MET A 1 87 ? 5.561 7.879 -12.475 1.00 77.81 87 MET A O 1
ATOM 718 N N . THR A 1 88 ? 5.699 8.407 -10.306 1.00 76.12 88 THR A N 1
ATOM 719 C CA . THR A 1 88 ? 6.261 9.753 -10.538 1.00 76.12 88 THR A CA 1
ATOM 720 C C . THR A 1 88 ? 7.765 9.762 -10.814 1.00 76.12 88 THR A C 1
ATOM 722 O O . THR A 1 88 ? 8.356 10.835 -10.913 1.00 76.12 88 THR A O 1
ATOM 725 N N . GLY A 1 89 ? 8.403 8.601 -10.976 1.00 64.19 89 GLY A N 1
ATOM 726 C CA . GLY A 1 89 ? 9.766 8.551 -11.498 1.00 64.19 89 GLY A CA 1
ATOM 727 C C . GLY A 1 89 ? 10.876 8.666 -10.450 1.00 64.19 89 GLY A C 1
ATOM 728 O O . GLY A 1 89 ? 11.981 9.063 -10.809 1.00 64.19 89 GLY A O 1
ATOM 729 N N . PHE A 1 90 ? 10.649 8.247 -9.197 1.00 63.38 90 PHE A N 1
ATOM 730 C CA . PHE A 1 90 ? 11.744 7.992 -8.238 1.00 63.38 90 PHE A CA 1
ATOM 731 C C . PHE A 1 90 ? 12.941 7.198 -8.824 1.00 63.38 90 PHE A C 1
ATOM 733 O O . PHE A 1 90 ? 14.084 7.531 -8.515 1.00 63.38 90 PHE A O 1
ATOM 740 N N . PRO A 1 91 ? 12.731 6.233 -9.742 1.00 60.91 91 PRO A N 1
ATOM 741 C CA . PRO A 1 91 ? 13.822 5.535 -10.416 1.00 6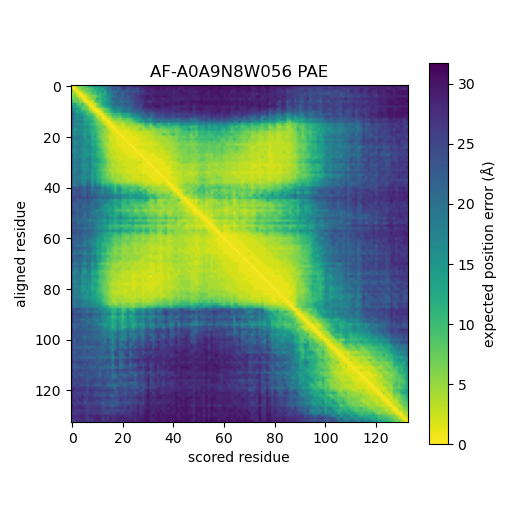0.91 91 PRO A CA 1
ATOM 742 C C . PRO A 1 91 ? 14.673 6.422 -11.316 1.00 60.91 91 PRO A C 1
ATOM 744 O O . PRO A 1 91 ? 15.854 6.147 -11.451 1.00 60.91 91 PRO A O 1
ATOM 747 N N . ARG A 1 92 ? 14.118 7.489 -11.919 1.00 59.91 92 ARG A N 1
ATOM 748 C CA . ARG A 1 92 ? 14.932 8.416 -12.720 1.00 59.91 92 ARG A CA 1
ATOM 749 C C . ARG A 1 92 ? 15.949 9.131 -11.844 1.00 59.91 92 ARG A C 1
ATOM 751 O O . ARG A 1 92 ? 17.076 9.293 -12.269 1.00 59.91 92 ARG A O 1
ATOM 758 N N . ILE A 1 93 ? 15.569 9.530 -10.629 1.00 61.00 93 ILE A N 1
ATOM 759 C CA . ILE A 1 93 ? 16.474 10.231 -9.708 1.00 61.00 93 ILE A CA 1
ATOM 760 C C . ILE A 1 93 ? 17.643 9.329 -9.296 1.00 61.00 93 ILE A C 1
ATOM 762 O O . ILE A 1 93 ? 18.778 9.773 -9.370 1.00 61.00 93 ILE A O 1
ATOM 766 N N . PHE A 1 94 ? 17.387 8.074 -8.910 1.00 59.84 94 PHE A N 1
ATOM 767 C CA . PHE A 1 94 ? 18.466 7.127 -8.593 1.00 59.84 94 PHE A CA 1
ATOM 768 C C . PHE A 1 94 ? 19.300 6.757 -9.824 1.00 59.84 94 PHE A C 1
ATOM 770 O O . PHE A 1 94 ? 20.517 6.719 -9.729 1.00 59.84 94 PHE A O 1
ATOM 777 N N . TYR A 1 95 ? 18.661 6.574 -10.983 1.00 62.34 95 TYR A N 1
ATOM 778 C CA . TYR A 1 95 ? 19.351 6.300 -12.243 1.00 62.34 95 TYR A CA 1
ATOM 779 C C . TYR A 1 95 ? 20.327 7.425 -12.631 1.00 62.34 95 TYR A C 1
ATOM 781 O O . TYR A 1 95 ? 21.470 7.142 -12.961 1.00 62.34 95 TYR A O 1
ATOM 789 N N . TYR A 1 96 ? 19.925 8.697 -12.508 1.00 60.91 96 TYR A N 1
ATOM 790 C CA . TYR A 1 96 ? 20.841 9.825 -12.734 1.00 60.91 96 TYR A CA 1
ATOM 791 C C . TYR A 1 96 ? 22.007 9.855 -11.735 1.00 60.91 96 TYR A C 1
ATOM 793 O O . TYR A 1 96 ? 23.095 10.270 -12.101 1.00 60.91 96 TYR A O 1
ATOM 801 N N . ILE A 1 97 ? 21.803 9.409 -10.491 1.00 60.91 97 ILE A N 1
ATOM 802 C CA . ILE A 1 97 ? 22.867 9.393 -9.475 1.00 60.91 97 ILE A CA 1
ATOM 803 C C . ILE A 1 97 ? 23.910 8.293 -9.752 1.00 60.91 97 ILE A C 1
ATOM 805 O O . ILE A 1 97 ? 25.084 8.509 -9.463 1.00 60.91 97 ILE A O 1
ATOM 809 N N . ASP A 1 98 ? 23.509 7.141 -10.303 1.00 59.12 98 ASP A N 1
ATOM 810 C CA . ASP A 1 98 ? 24.430 6.032 -10.604 1.00 59.12 98 ASP A CA 1
ATOM 811 C C . ASP A 1 98 ? 25.186 6.214 -11.937 1.00 59.12 98 ASP A C 1
ATOM 813 O O . ASP A 1 98 ? 26.374 5.892 -12.001 1.00 59.12 98 ASP A O 1
ATOM 817 N N . ASP A 1 99 ? 24.545 6.752 -12.986 1.00 60.47 99 ASP A N 1
ATOM 818 C CA . ASP A 1 99 ? 25.205 6.985 -14.288 1.00 60.47 99 ASP A CA 1
ATOM 819 C C . ASP A 1 99 ? 26.355 8.000 -14.171 1.00 60.47 99 ASP A C 1
ATOM 821 O O . ASP A 1 99 ? 27.448 7.750 -14.683 1.00 60.47 99 ASP A O 1
ATOM 825 N N . ASP A 1 100 ? 26.152 9.089 -13.417 1.00 59.47 100 ASP A N 1
ATOM 826 C CA . ASP A 1 100 ? 27.204 10.083 -13.155 1.00 59.47 100 ASP A CA 1
ATOM 827 C C . ASP A 1 100 ? 28.425 9.461 -12.439 1.00 59.47 100 ASP A C 1
ATOM 829 O O . ASP A 1 100 ? 29.533 9.979 -12.545 1.00 59.47 100 ASP A O 1
ATOM 833 N N . TYR A 1 101 ? 28.259 8.342 -11.722 1.00 57.81 101 TYR A N 1
ATOM 834 C CA . TYR A 1 101 ? 29.352 7.672 -11.007 1.00 57.81 101 TYR A CA 1
ATOM 835 C C . TYR A 1 101 ? 30.131 6.675 -11.883 1.00 57.81 101 TYR A C 1
ATOM 837 O O . TYR A 1 101 ? 31.317 6.442 -11.649 1.00 57.81 101 TYR A O 1
ATOM 845 N N . MET A 1 102 ? 29.481 6.067 -12.880 1.00 56.25 102 MET A N 1
ATOM 846 C CA . MET A 1 102 ? 30.109 5.091 -13.782 1.00 56.25 102 MET A CA 1
ATOM 847 C C . MET A 1 102 ? 30.944 5.760 -14.882 1.00 56.25 102 MET A C 1
ATOM 849 O O . MET A 1 102 ? 31.999 5.236 -15.243 1.00 56.25 102 MET A O 1
ATOM 853 N N . ASP A 1 103 ? 30.512 6.909 -15.409 1.00 61.66 103 ASP A N 1
ATOM 854 C CA . ASP A 1 103 ? 31.221 7.590 -16.505 1.00 61.66 103 ASP A CA 1
ATOM 855 C C . ASP A 1 103 ? 32.628 8.080 -16.108 1.00 61.66 103 ASP A C 1
ATOM 857 O O . ASP A 1 103 ? 33.546 8.088 -16.939 1.00 61.66 103 ASP A O 1
ATOM 861 N N . ASP A 1 104 ? 32.833 8.444 -14.841 1.00 62.03 104 ASP A N 1
ATOM 862 C CA . ASP A 1 104 ? 34.133 8.909 -14.349 1.00 62.03 104 ASP A CA 1
ATOM 863 C C . ASP A 1 104 ? 35.172 7.766 -14.267 1.00 62.03 104 ASP A C 1
ATOM 865 O O . ASP A 1 104 ? 36.316 7.941 -14.699 1.00 62.03 104 ASP A O 1
ATOM 869 N N . ASP A 1 105 ? 34.781 6.570 -13.806 1.00 64.38 105 ASP A N 1
ATOM 870 C CA . ASP A 1 105 ? 35.688 5.417 -13.633 1.00 64.38 105 ASP A CA 1
ATOM 871 C C . ASP A 1 105 ? 36.121 4.801 -14.982 1.00 64.38 105 ASP A C 1
ATOM 873 O O . ASP A 1 105 ? 37.299 4.504 -15.210 1.00 64.38 105 ASP A O 1
ATOM 877 N N . TYR A 1 106 ? 35.196 4.688 -15.947 1.00 66.88 106 TYR A N 1
ATOM 878 C CA . TYR A 1 106 ? 35.513 4.173 -17.288 1.00 66.88 106 TYR A CA 1
ATOM 879 C C . TYR A 1 106 ? 36.514 5.058 -18.042 1.00 66.88 106 TYR A C 1
ATOM 881 O O . TYR A 1 106 ? 37.419 4.548 -18.715 1.00 66.88 106 TYR A O 1
ATOM 889 N N . ASN A 1 107 ? 36.368 6.381 -17.937 1.00 67.44 107 ASN A N 1
ATOM 890 C CA . ASN A 1 107 ? 37.272 7.321 -18.596 1.00 67.44 107 ASN A CA 1
ATOM 891 C C . ASN A 1 107 ? 38.679 7.294 -17.983 1.00 67.44 107 ASN A C 1
ATOM 893 O O . ASN A 1 107 ? 39.669 7.428 -18.710 1.00 67.44 107 ASN A O 1
ATOM 897 N N . GLU A 1 108 ? 38.794 7.083 -16.672 1.00 76.38 108 GLU A N 1
ATOM 898 C CA . GLU A 1 108 ? 40.085 6.972 -15.996 1.00 76.38 108 GLU A CA 1
ATOM 899 C C . GLU A 1 108 ? 40.822 5.678 -16.376 1.00 76.38 108 GLU A C 1
ATOM 901 O O . GLU A 1 108 ? 41.979 5.741 -16.810 1.00 76.38 108 GLU A O 1
ATOM 906 N N . GLY A 1 109 ? 40.138 4.529 -16.352 1.00 70.94 109 GLY A N 1
ATOM 907 C CA . GLY A 1 109 ? 40.718 3.243 -16.758 1.00 70.94 109 GLY A CA 1
ATOM 908 C C . GLY A 1 109 ? 41.141 3.196 -18.233 1.00 70.94 109 GLY A C 1
ATOM 909 O O . GLY A 1 109 ? 42.197 2.648 -18.571 1.00 70.94 109 GLY A O 1
ATOM 910 N N . PHE A 1 110 ? 40.372 3.821 -19.133 1.00 77.88 110 PHE A N 1
ATOM 911 C CA . PHE A 1 110 ? 40.748 3.936 -20.547 1.00 77.88 110 PHE A CA 1
ATOM 912 C C . PHE A 1 110 ? 42.007 4.797 -20.737 1.00 77.88 110 PHE A C 1
ATOM 914 O O . PHE A 1 110 ? 42.905 4.430 -21.502 1.00 77.88 110 PHE A O 1
ATOM 921 N N . ARG A 1 111 ? 42.108 5.914 -20.004 1.00 78.94 111 ARG A N 1
ATOM 922 C CA . ARG A 1 111 ? 43.263 6.821 -20.054 1.00 78.94 111 ARG A CA 1
ATOM 923 C C . ARG A 1 111 ? 44.537 6.144 -19.543 1.00 78.94 111 ARG A C 1
ATOM 925 O O . ARG A 1 111 ? 45.581 6.274 -20.181 1.00 78.94 111 ARG A O 1
ATOM 932 N N . GLU A 1 112 ? 44.466 5.399 -18.440 1.00 79.62 112 GLU A N 1
ATOM 933 C CA . GLU A 1 112 ? 45.612 4.629 -17.932 1.00 79.62 112 GLU A CA 1
ATOM 934 C C . GLU A 1 112 ? 46.054 3.534 -18.913 1.00 79.62 112 GLU A C 1
ATOM 936 O O . GLU A 1 112 ? 47.250 3.391 -19.188 1.00 79.62 112 GLU A O 1
ATOM 941 N N . GLY A 1 113 ? 45.102 2.821 -19.524 1.00 75.56 113 GLY A N 1
ATOM 942 C CA . GLY A 1 113 ? 45.394 1.803 -20.535 1.00 75.56 113 GLY A CA 1
ATOM 943 C C . GLY A 1 113 ? 46.078 2.362 -21.790 1.00 75.56 113 GLY A C 1
ATOM 944 O O . GLY A 1 113 ? 46.957 1.713 -22.365 1.00 75.56 113 GLY A O 1
ATOM 945 N N . GLU A 1 114 ? 45.717 3.574 -22.221 1.00 82.31 114 GLU A N 1
ATOM 946 C CA . GLU A 1 114 ? 46.358 4.228 -23.366 1.00 82.31 114 GLU A CA 1
ATOM 947 C C . GLU A 1 114 ? 47.780 4.717 -23.042 1.00 82.31 114 GLU A C 1
ATOM 949 O O . GLU A 1 114 ? 48.682 4.582 -23.875 1.00 82.31 114 GLU A O 1
ATOM 954 N N . ILE A 1 115 ? 48.008 5.229 -21.827 1.00 78.62 115 ILE A N 1
ATOM 955 C CA . ILE A 1 115 ? 49.340 5.639 -21.355 1.00 78.62 115 ILE A CA 1
ATOM 956 C C . ILE A 1 115 ? 50.279 4.428 -21.292 1.00 78.62 115 ILE A C 1
ATOM 958 O O . ILE A 1 115 ? 51.392 4.504 -21.815 1.00 78.62 115 ILE A O 1
ATOM 962 N N . MET A 1 116 ? 49.820 3.298 -20.744 1.00 78.62 116 MET A N 1
ATOM 963 C CA . MET A 1 116 ? 50.611 2.063 -20.662 1.00 78.62 116 MET A CA 1
ATOM 964 C C . MET A 1 116 ? 51.052 1.583 -22.053 1.00 78.62 116 MET A C 1
ATOM 966 O O . MET A 1 116 ? 52.227 1.307 -22.282 1.00 78.62 116 MET A O 1
ATOM 970 N N . ARG A 1 117 ? 50.129 1.588 -23.026 1.00 80.19 117 ARG A N 1
ATOM 971 C CA . ARG A 1 117 ? 50.411 1.166 -24.406 1.00 80.19 117 ARG A CA 1
ATOM 972 C C . ARG A 1 117 ? 51.442 2.063 -25.099 1.00 80.19 117 ARG A C 1
ATOM 974 O O . ARG A 1 117 ? 52.238 1.569 -25.892 1.00 80.19 117 ARG A O 1
ATOM 981 N N . ARG A 1 118 ? 51.444 3.374 -24.821 1.00 78.19 118 ARG A N 1
ATOM 982 C CA . ARG A 1 118 ? 52.470 4.289 -25.356 1.00 78.19 118 ARG A CA 1
ATOM 983 C C . ARG A 1 118 ? 53.839 4.066 -24.721 1.00 78.19 118 ARG A C 1
ATOM 985 O O . ARG A 1 118 ? 54.835 4.188 -25.425 1.00 78.19 118 ARG A O 1
ATOM 992 N N . ILE A 1 119 ? 53.892 3.740 -23.430 1.00 78.25 119 ILE A N 1
ATOM 993 C CA . ILE A 1 119 ? 55.149 3.425 -22.736 1.00 78.25 119 ILE A CA 1
ATOM 994 C C . ILE A 1 119 ? 55.762 2.139 -23.309 1.00 78.25 119 ILE A C 1
ATOM 996 O O . ILE A 1 119 ? 56.944 2.138 -23.645 1.00 78.25 119 ILE A O 1
ATOM 1000 N N . ASP A 1 120 ? 54.956 1.094 -23.518 1.00 79.56 120 ASP A N 1
ATOM 1001 C CA . ASP A 1 120 ? 55.422 -0.168 -24.113 1.00 79.56 120 ASP A CA 1
ATOM 1002 C C . ASP A 1 120 ? 55.933 0.014 -25.554 1.00 79.56 120 ASP A C 1
ATOM 1004 O O . ASP A 1 120 ? 56.939 -0.578 -25.949 1.00 79.56 120 ASP A O 1
ATOM 1008 N N . LEU A 1 121 ? 55.261 0.856 -26.350 1.00 78.06 121 LEU A N 1
ATOM 1009 C CA . LEU A 1 121 ? 55.705 1.188 -27.708 1.00 78.06 121 LEU A CA 1
ATOM 1010 C C . LEU A 1 121 ? 57.019 1.982 -27.703 1.00 78.06 121 LEU A C 1
ATOM 1012 O O . LEU A 1 121 ? 57.891 1.697 -28.521 1.00 78.06 121 LEU A O 1
ATOM 1016 N N . GLY A 1 122 ? 57.191 2.916 -26.763 1.00 72.94 122 GLY A N 1
ATOM 1017 C CA . GLY A 1 122 ? 58.437 3.668 -26.602 1.00 72.94 122 GLY A CA 1
ATOM 1018 C C . GLY A 1 122 ? 59.627 2.780 -26.219 1.00 72.94 122 GLY A C 1
ATOM 1019 O O . GLY A 1 122 ? 60.693 2.896 -26.817 1.00 72.94 122 GLY A O 1
ATOM 1020 N N . ASP A 1 123 ? 59.432 1.834 -25.294 1.00 72.62 123 ASP A N 1
ATOM 1021 C CA . ASP A 1 123 ? 60.473 0.867 -24.901 1.00 72.62 123 ASP A CA 1
ATOM 1022 C C . ASP A 1 123 ? 60.817 -0.110 -26.047 1.00 72.62 123 ASP A C 1
ATOM 1024 O O . ASP A 1 123 ? 61.958 -0.557 -26.197 1.00 72.62 123 ASP A O 1
ATOM 1028 N N . SER A 1 124 ? 59.845 -0.418 -26.915 1.00 67.50 124 SER A N 1
ATOM 1029 C CA . SER A 1 124 ? 60.074 -1.235 -2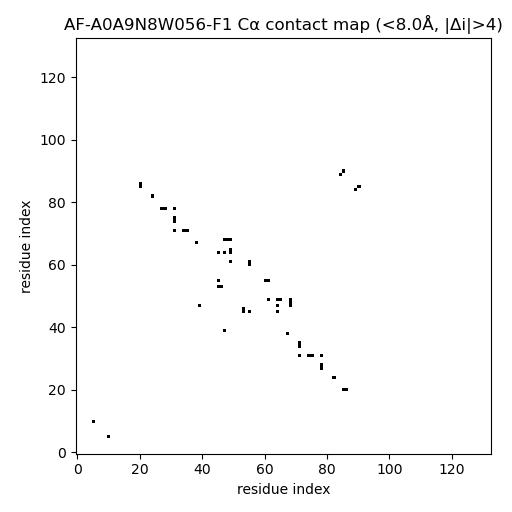8.110 1.00 67.50 124 SER A CA 1
ATOM 1030 C C . SER A 1 124 ? 60.871 -0.499 -29.194 1.00 67.50 124 SER A C 1
ATOM 1032 O O . SER A 1 124 ? 61.689 -1.128 -29.871 1.00 67.50 124 SER A O 1
ATOM 1034 N N . GLU A 1 125 ? 60.652 0.805 -29.382 1.00 69.12 125 GLU A N 1
ATOM 1035 C CA . GLU A 1 125 ? 61.421 1.611 -30.340 1.00 69.12 125 GLU A CA 1
ATOM 1036 C C . GLU A 1 125 ? 62.869 1.824 -29.868 1.00 69.12 125 GLU A C 1
ATOM 1038 O O . GLU A 1 125 ? 63.801 1.701 -30.666 1.00 69.12 125 GLU A O 1
ATOM 1043 N N . GLU A 1 126 ? 63.089 2.035 -28.566 1.00 63.62 126 GLU A N 1
ATOM 1044 C CA . GLU A 1 126 ? 64.432 2.219 -27.999 1.00 63.62 126 GLU A CA 1
ATOM 1045 C C . GLU A 1 126 ? 65.302 0.952 -28.142 1.00 63.62 126 GLU A C 1
ATOM 1047 O O . GLU A 1 126 ? 66.476 1.027 -28.519 1.00 63.62 126 GLU A O 1
ATOM 1052 N N . LYS A 1 127 ? 64.714 -0.240 -27.961 1.00 62.59 127 LYS A N 1
ATOM 1053 C CA . LYS A 1 127 ? 65.398 -1.530 -28.183 1.00 62.59 127 LYS A CA 1
ATOM 1054 C C . LYS A 1 127 ? 65.737 -1.798 -29.649 1.00 62.59 127 LYS A C 1
ATOM 1056 O O . LYS A 1 127 ? 66.753 -2.435 -29.921 1.00 62.59 127 LYS A O 1
ATOM 1061 N N . SER A 1 128 ? 64.917 -1.319 -30.587 1.00 60.00 128 SER A N 1
ATOM 1062 C CA . SER A 1 128 ? 65.200 -1.429 -32.024 1.00 60.00 128 SER A CA 1
ATOM 1063 C C . SER A 1 128 ? 66.396 -0.568 -32.428 1.00 60.00 128 SER A C 1
ATOM 1065 O O . SER A 1 128 ? 67.195 -0.989 -33.258 1.00 60.00 128 SER A O 1
ATOM 1067 N N . PHE A 1 129 ? 66.533 0.621 -31.838 1.00 58.75 129 PHE A N 1
ATOM 1068 C CA . PHE A 1 129 ? 67.612 1.555 -32.161 1.00 58.75 129 PHE A CA 1
ATOM 1069 C C . PHE A 1 129 ? 68.944 1.176 -31.484 1.00 58.75 129 PHE A C 1
ATOM 1071 O O . PHE A 1 129 ? 70.017 1.404 -32.037 1.00 58.75 129 PHE A O 1
ATOM 1078 N N . GLY A 1 130 ? 68.897 0.529 -30.313 1.00 57.34 130 GLY A N 1
ATOM 1079 C CA . GLY A 1 130 ? 70.083 0.030 -29.601 1.00 57.34 130 GLY A CA 1
ATOM 1080 C C . GLY A 1 130 ? 70.747 -1.222 -30.199 1.00 57.34 130 GLY A C 1
ATOM 1081 O O . GLY A 1 130 ? 71.823 -1.600 -29.745 1.00 57.34 130 GLY A O 1
ATOM 1082 N N . LEU A 1 131 ? 70.129 -1.866 -31.196 1.00 56.84 131 LEU A N 1
ATOM 1083 C CA . LEU A 1 131 ? 70.664 -3.040 -31.907 1.00 56.84 131 LEU A CA 1
ATOM 1084 C C . LEU A 1 131 ? 71.350 -2.692 -33.245 1.00 56.84 131 LEU A C 1
ATOM 1086 O O . LEU A 1 131 ? 71.861 -3.594 -33.908 1.00 56.84 131 LEU A O 1
ATOM 1090 N N . GLU A 1 132 ? 71.387 -1.411 -33.634 1.00 53.44 132 GLU A N 1
ATOM 1091 C CA . GLU A 1 132 ? 72.051 -0.921 -34.857 1.00 53.44 132 GLU A CA 1
ATOM 1092 C C . GLU A 1 132 ? 73.468 -0.338 -34.626 1.00 53.44 132 GLU A C 1
ATOM 1094 O O . GLU A 1 132 ? 74.008 0.319 -35.520 1.00 53.44 132 GLU A O 1
ATOM 1099 N N . ILE A 1 133 ? 74.107 -0.591 -33.471 1.00 47.44 133 ILE A N 1
ATOM 1100 C CA . ILE A 1 133 ? 75.498 -0.167 -33.178 1.00 47.44 133 ILE A CA 1
ATOM 1101 C C . ILE A 1 133 ? 76.409 -1.369 -32.920 1.00 47.44 133 ILE A C 1
ATOM 1103 O O . ILE A 1 133 ? 76.050 -2.212 -32.067 1.00 47.44 133 ILE A O 1
#

Nearest PDB structures (foldseek):
  5f5p-assembly1_A  TM=5.727E-01  e=9.986E+00  Homo sapiens

Solvent-accessible surface area (backbone atoms only — not comparable to full-atom values): 7977 Å² total; per-residue (Å²): 144,76,66,74,69,60,75,78,37,96,82,60,83,82,78,61,68,66,59,52,52,50,52,52,50,57,59,58,50,48,55,54,51,54,49,50,58,54,59,59,63,72,60,65,90,56,62,78,82,56,62,89,86,58,90,61,96,40,71,70,55,50,52,51,41,52,51,52,42,49,53,51,51,51,48,51,51,50,52,53,50,52,54,50,46,63,72,72,42,58,63,56,60,55,50,57,60,52,52,68,58,51,60,58,54,55,56,50,56,53,52,52,53,53,52,51,55,53,51,54,52,51,57,52,52,54,57,60,61,67,70,77,115

Radius of gyration: 31.64 Å; Cα contacts (8 Å, |Δi|>4): 29; chains: 1; bounding box: 100×34×62 Å

Foldseek 3Di:
DPVVVCVVDPNDDPDDLVVVLVVVLVVLVVVLVVLCVCLCPVLPPQHQVLDPPDDDPDPVSSVVSVVSNVVSVVSVVVSVVSSVCSVVCPVVVVVVVVVVVVVVVVVVVVVVVVVVVVVVVVVVVVVVVVVPD

Sequence (133 aa):
MKIDDFNQTDGLLQYDQWVEYLFVGVIWLTIPIVYTYFTSNEMGDIPFVCPSSYTYPSEAVEDACKIRKGNLICMWIYYVILVMMTMTGFPRIFYYIDDDYMDDDYNEGFREGEIMRRIDLGDSEEKSFGLEI

Mean predicted aligned error: 15.61 Å